Protein AF-0000000076684582 (afdb_homodimer)

Nearest PDB structures (foldseek):
  6tri-assembly1_B  TM=7.251E-01  e=8.276E-02  Lactococcus phage TP901-1
  6b9r-assembly1_D  TM=7.176E-01  e=3.183E-01  Streptomyces albus
  4yba-assembly1_A  TM=7.105E-01  e=7.812E-01  Klebsiella pneumoniae
  5jaa-assembly1_B  TM=6.617E-01  e=7.327E-01  Vibrio cholerae O1 biovar El Tor str. N16961
  1utx-assembly1_B  TM=6.861E-01  e=1.391E+00  Enterococcus faecalis

Solvent-accessible surface area (backbone atoms only — not comparable to full-atom values): 10242 Å² total; per-residue (Å²): 121,45,70,42,38,24,22,2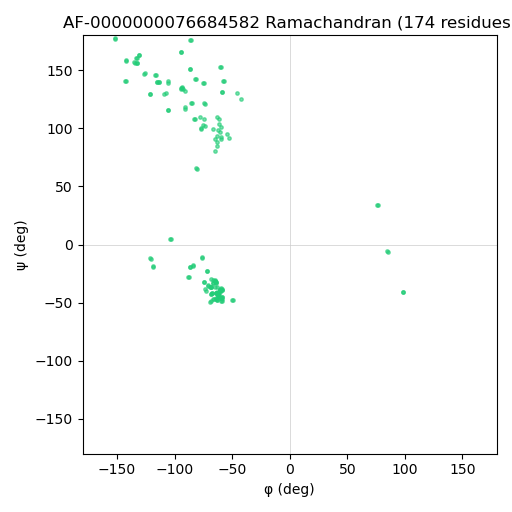9,66,34,61,68,41,53,51,52,51,37,65,73,56,67,35,65,56,52,49,7,57,60,49,63,45,57,44,71,57,42,55,58,60,68,38,85,94,41,72,30,40,17,43,56,53,13,24,47,54,73,57,41,102,53,55,67,76,66,42,35,44,67,44,80,42,79,41,75,76,74,75,78,74,79,72,81,76,80,75,81,130,120,45,70,43,39,24,22,28,65,34,62,70,42,51,52,53,51,37,65,72,55,67,36,66,58,52,49,8,57,60,50,63,46,57,45,71,57,44,56,60,59,70,38,83,93,42,72,29,39,18,44,56,53,12,22,47,53,74,58,41,101,54,54,66,76,65,42,34,46,68,44,80,43,78,41,75,77,74,74,77,73,80,73,82,77,80,76,80,131

Organism: NCBI:txid1408189

Radius of gyration: 20.65 Å; Cα contacts (8 Å, |Δi|>4): 263; chains: 2; bounding box: 61×50×50 Å

Secondary structure (DSSP, 8-state):
-EEEEEEEE-HHHHHHHHHHH-SHHHHHHHHTS-HHHHHHHTSTTPBP-HHHHHHHHHHSS--HHHHEEEEEEEE--------------/-EEEEEEEE-HHHHHHHHHHH-SHHHHHHHHTS-HHHHHHHTSTTPBP-HHHHHHHHHHSS--HHHHEEEEEEEE--------------

Foldseek 3Di:
DDKDKFKAWDLVLVVVVCVVQVDLCSVCVLLVHHSVVSVVRNPPPDTHDPSNQVSPVVRDVDDCVSTMDMDMDDDDPDPPPPDPPPPDD/DDKDKFKAWDLVLVVVVCVVQVDLCSVCVLLVHHSVVSVVRNPPPDTHDPSNQVSPVVRDVDDCVSTMDMDMDDDDPDPPPPDPPPDDD

pLDDT: mean 91.09, std 15.09, range [37.0, 98.94]

Sequence (178 aa):
MTTIDTTRVRQGWVDKTLDELGTVTRFAEKLGVPTSTASRWIEPGKDANGRFVGAVLNNFPVEFDDAFVTVREEVQVERVRMRRRRVAAMTTIDTTRVRQGWVDKTLDELGTVTRFAEKLGVPTSTASRWIEPGKDANGRFVGAVLNNFPVEFDDAFVTVREEVQVERVRMRRRRVAA

Structure (mmCIF, N/CA/C/O backbone):
data_AF-0000000076684582-model_v1
#
loop_
_entity.id
_entity.type
_entity.pdbx_description
1 polymer 'Uncharacterized protein'
#
loop_
_atom_site.group_PDB
_atom_site.id
_atom_site.type_symbol
_atom_site.label_atom_id
_atom_site.label_alt_id
_atom_site.label_comp_id
_atom_site.label_asym_id
_atom_site.label_entity_id
_atom_site.label_seq_id
_atom_site.pdbx_PDB_ins_code
_atom_site.Cartn_x
_atom_site.Cartn_y
_atom_site.Cartn_z
_atom_site.occupancy
_atom_site.B_iso_or_equiv
_atom_site.auth_seq_id
_atom_site.auth_comp_id
_atom_site.auth_asym_id
_atom_site.auth_atom_id
_atom_site.pdbx_PDB_model_num
ATOM 1 N N . MET A 1 1 ? 6.312 8.75 22.266 1 77.12 1 MET A N 1
ATOM 2 C CA . MET A 1 1 ? 5.793 7.695 21.391 1 77.12 1 MET A CA 1
ATOM 3 C C . MET A 1 1 ? 5.223 8.281 20.109 1 77.12 1 MET A C 1
ATOM 5 O O . MET A 1 1 ? 4.496 9.273 20.141 1 77.12 1 MET A O 1
ATOM 9 N N . THR A 1 2 ? 5.715 7.656 19.016 1 86.75 2 THR A N 1
ATOM 10 C CA . THR A 1 2 ? 5.191 8.141 17.75 1 86.75 2 THR A CA 1
ATOM 11 C C . THR A 1 2 ? 4.199 7.148 17.156 1 86.75 2 THR A C 1
ATOM 13 O O . THR A 1 2 ? 4.289 5.945 17.406 1 86.75 2 THR A O 1
ATOM 16 N N . THR A 1 3 ? 3.127 7.664 16.578 1 92.81 3 THR A N 1
ATOM 17 C CA . THR A 1 3 ? 2.105 6.836 15.945 1 92.81 3 THR A CA 1
ATOM 18 C C . THR A 1 3 ? 2.395 6.652 14.461 1 92.81 3 THR A C 1
ATOM 20 O O . THR A 1 3 ? 2.803 7.594 13.781 1 92.81 3 THR A O 1
ATOM 23 N N . ILE A 1 4 ? 2.277 5.383 14.055 1 94.44 4 ILE A N 1
ATOM 24 C CA . ILE A 1 4 ? 2.488 5.086 12.641 1 94.44 4 ILE A CA 1
ATOM 25 C C . ILE A 1 4 ? 1.238 4.43 12.062 1 94.44 4 ILE A C 1
ATOM 27 O O . ILE A 1 4 ? 0.69 3.494 12.648 1 94.44 4 ILE A O 1
ATOM 31 N N . ASP A 1 5 ? 0.784 4.965 10.961 1 97.88 5 ASP A N 1
ATOM 32 C CA . ASP A 1 5 ? -0.288 4.344 10.188 1 97.88 5 ASP A CA 1
ATOM 33 C C . ASP A 1 5 ? 0.276 3.449 9.086 1 97.88 5 ASP A C 1
ATOM 35 O O . ASP A 1 5 ? 1.232 3.822 8.406 1 97.88 5 ASP A O 1
ATOM 39 N N . THR A 1 6 ? -0.309 2.275 8.969 1 97.81 6 THR A N 1
ATOM 40 C CA . THR A 1 6 ? 0.13 1.397 7.891 1 97.81 6 THR A CA 1
ATOM 41 C C . THR A 1 6 ? -1 0.47 7.457 1 97.81 6 THR A C 1
ATOM 43 O O . THR A 1 6 ? -2.109 0.542 7.988 1 97.81 6 THR A O 1
ATOM 46 N N . THR A 1 7 ? -0.671 -0.338 6.406 1 98.62 7 THR A N 1
ATOM 47 C CA . THR A 1 7 ? -1.606 -1.301 5.836 1 98.62 7 THR A CA 1
ATOM 48 C C . THR A 1 7 ? -1.111 -2.729 6.051 1 98.62 7 THR A C 1
ATOM 50 O O . THR A 1 7 ? 0.081 -3.006 5.902 1 98.62 7 THR A O 1
ATOM 53 N N . ARG A 1 8 ? -2.027 -3.605 6.375 1 98.5 8 ARG A N 1
ATOM 54 C CA . ARG A 1 8 ? -1.739 -5.027 6.523 1 98.5 8 ARG A CA 1
ATOM 55 C C . ARG A 1 8 ? -2.771 -5.875 5.789 1 98.5 8 ARG A C 1
ATOM 57 O O . ARG A 1 8 ? -3.895 -5.43 5.551 1 98.5 8 ARG A O 1
ATOM 64 N N . VAL A 1 9 ? -2.312 -7.082 5.453 1 98.81 9 VAL A N 1
ATOM 65 C CA . VAL A 1 9 ? -3.277 -8.016 4.887 1 98.81 9 VAL A CA 1
ATOM 66 C C . VAL A 1 9 ? -4.074 -8.68 6.004 1 98.81 9 VAL A C 1
ATOM 68 O O . VAL A 1 9 ? -3.543 -8.938 7.09 1 98.81 9 VAL A O 1
ATOM 71 N N . ARG A 1 10 ? -5.367 -8.891 5.734 1 98.62 10 ARG A N 1
ATOM 72 C CA . ARG A 1 10 ? -6.199 -9.625 6.684 1 98.62 10 ARG A CA 1
ATOM 73 C C . ARG A 1 10 ? -5.883 -11.117 6.648 1 98.62 10 ARG A C 1
ATOM 75 O O . ARG A 1 10 ? -6.113 -11.789 5.637 1 98.62 10 ARG A O 1
ATOM 82 N N . GLN A 1 11 ? -5.508 -11.617 7.73 1 98.25 11 GLN A N 1
ATOM 83 C CA . GLN A 1 11 ? -5.086 -13.016 7.777 1 98.25 11 GLN A CA 1
ATOM 84 C C . GLN A 1 11 ? -6.258 -13.953 7.5 1 98.25 11 GLN A C 1
ATOM 86 O O . GLN A 1 11 ? -6.078 -15.016 6.902 1 98.25 11 GLN A O 1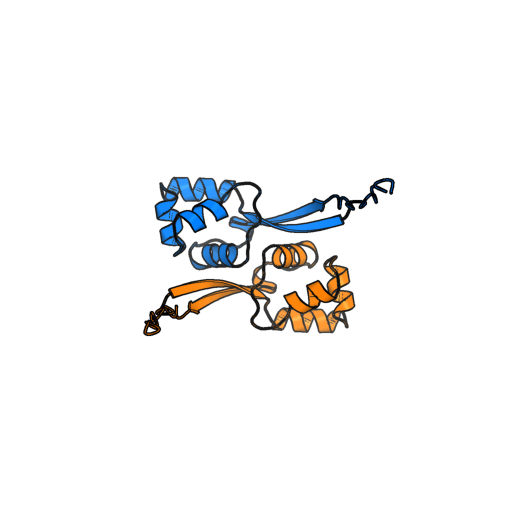
ATOM 91 N N . GLY A 1 12 ? -7.402 -13.492 7.941 1 98.31 12 GLY A N 1
ATOM 92 C CA . GLY A 1 12 ? -8.57 -14.289 7.598 1 98.31 12 GLY A CA 1
ATOM 93 C C . GLY A 1 12 ? -8.766 -14.453 6.102 1 98.31 12 GLY A C 1
ATOM 94 O O . GLY A 1 12 ? -9.109 -15.539 5.633 1 98.31 12 GLY A O 1
ATOM 95 N N . TRP A 1 13 ? -8.508 -13.414 5.402 1 98.75 13 TRP A N 1
ATOM 96 C CA . TRP A 1 13 ? -8.617 -13.477 3.947 1 98.75 13 TRP A CA 1
ATOM 97 C C . TRP A 1 13 ? -7.527 -14.375 3.359 1 98.75 13 TRP A C 1
ATOM 99 O O . TRP A 1 13 ? -7.793 -15.164 2.451 1 98.75 13 TRP A O 1
ATOM 109 N N . VAL A 1 14 ? -6.312 -14.258 3.854 1 98.5 14 VAL A N 1
ATOM 110 C CA . VAL A 1 14 ? -5.199 -15.078 3.379 1 98.5 14 VAL A CA 1
ATOM 111 C C . VAL A 1 14 ? -5.523 -16.547 3.572 1 98.5 14 VAL A C 1
ATOM 113 O O . VAL A 1 14 ? -5.375 -17.359 2.645 1 98.5 14 VAL A O 1
ATOM 116 N N . ASP A 1 15 ? -6.031 -16.844 4.723 1 98.31 15 ASP A N 1
ATOM 117 C CA . ASP A 1 15 ? -6.34 -18.234 5.051 1 98.31 15 ASP A CA 1
ATOM 118 C C . ASP A 1 15 ? -7.41 -18.797 4.117 1 98.31 15 ASP A C 1
ATOM 120 O O . ASP A 1 15 ? -7.266 -19.891 3.588 1 98.31 15 ASP A O 1
ATOM 124 N N . LYS A 1 16 ? -8.43 -18.016 3.973 1 98.5 16 LYS A N 1
ATOM 125 C CA . LYS A 1 16 ? -9.516 -18.438 3.088 1 98.5 16 LYS A CA 1
ATOM 126 C C . LYS A 1 16 ? -9.016 -18.641 1.66 1 98.5 16 LYS A C 1
ATOM 128 O O . LYS A 1 16 ? -9.367 -19.625 1.003 1 98.5 16 LYS A O 1
ATOM 133 N N . THR A 1 17 ? -8.258 -17.719 1.195 1 98.62 17 THR A N 1
ATOM 134 C CA . THR A 1 17 ? -7.746 -17.75 -0.17 1 98.62 17 THR A CA 1
ATOM 135 C C . THR A 1 17 ? -6.828 -18.953 -0.369 1 98.62 17 THR A C 1
ATOM 137 O O . THR A 1 17 ? -6.918 -19.656 -1.385 1 98.62 17 THR A O 1
ATOM 140 N N . LEU A 1 18 ? -5.984 -19.25 0.603 1 98.12 18 LEU A N 1
ATOM 141 C CA . LEU A 1 18 ? -5.074 -20.391 0.507 1 98.12 18 LEU A CA 1
ATOM 142 C C . LEU A 1 18 ? -5.84 -21.703 0.574 1 98.12 18 LEU A C 1
ATOM 144 O O . LEU A 1 18 ? -5.461 -22.688 -0.071 1 98.12 18 LEU A O 1
ATOM 148 N N . ASP A 1 19 ? -6.879 -21.688 1.402 1 98.25 19 ASP A N 1
ATOM 149 C CA . ASP A 1 19 ? -7.719 -22.891 1.463 1 98.25 19 ASP A CA 1
ATOM 150 C C . ASP A 1 19 ? -8.336 -23.188 0.101 1 98.25 19 ASP A C 1
ATOM 152 O O . ASP A 1 19 ? -8.445 -24.359 -0.29 1 98.25 19 ASP A O 1
ATOM 156 N N . GLU A 1 20 ? -8.727 -22.156 -0.569 1 98.31 20 GLU A N 1
ATOM 157 C CA . GLU A 1 20 ? -9.359 -22.312 -1.877 1 98.31 20 GLU A CA 1
ATOM 158 C C . GLU A 1 20 ? -8.336 -22.688 -2.943 1 98.31 20 GLU A C 1
ATOM 160 O O . GLU A 1 20 ? -8.609 -23.547 -3.791 1 98.31 20 GLU A O 1
ATOM 165 N N . LEU A 1 21 ? -7.164 -22.141 -2.889 1 98.25 21 LEU A N 1
ATOM 166 C CA . LEU A 1 21 ? -6.176 -22.328 -3.941 1 98.25 21 LEU A CA 1
ATOM 167 C C . LEU A 1 21 ? -5.328 -23.562 -3.678 1 98.25 21 LEU A C 1
ATOM 169 O O . LEU A 1 21 ? -4.73 -24.125 -4.602 1 98.25 21 LEU A O 1
ATOM 173 N N . GLY A 1 22 ? -5.215 -23.859 -2.451 1 97.94 22 GLY A N 1
ATOM 174 C CA . GLY A 1 22 ? -4.543 -25.078 -2.072 1 97.94 22 GLY A CA 1
ATOM 175 C C . GLY A 1 22 ? -3.096 -24.875 -1.666 1 97.94 22 GLY A C 1
ATOM 176 O O . GLY A 1 22 ? -2.604 -25.531 -0.742 1 97.94 22 GLY A O 1
ATOM 177 N N . THR A 1 23 ? -2.305 -23.969 -2.432 1 97.81 23 THR A N 1
ATOM 178 C CA . THR A 1 23 ? -0.895 -23.766 -2.119 1 97.81 23 THR A CA 1
ATOM 179 C C . THR A 1 23 ? -0.501 -22.297 -2.305 1 97.81 23 THR A C 1
ATOM 181 O O . THR A 1 23 ? -1.157 -21.562 -3.047 1 97.81 23 THR A O 1
ATOM 184 N N . VAL A 1 24 ? 0.604 -21.984 -1.604 1 98.25 24 VAL A N 1
ATOM 185 C CA . VAL A 1 24 ? 1.158 -20.641 -1.762 1 98.25 24 VAL A CA 1
ATOM 186 C C . VAL A 1 24 ? 1.646 -20.453 -3.197 1 98.25 24 VAL A C 1
ATOM 188 O O . VAL A 1 24 ? 1.57 -19.344 -3.74 1 98.25 24 VAL A O 1
ATOM 191 N N . THR A 1 25 ? 2.092 -21.562 -3.803 1 98.62 25 THR A N 1
ATOM 192 C CA . THR A 1 25 ? 2.547 -21.5 -5.188 1 98.62 25 THR A CA 1
ATOM 193 C C . THR A 1 25 ? 1.412 -21.078 -6.113 1 98.62 25 THR A C 1
ATOM 195 O O . THR A 1 25 ? 1.601 -20.234 -6.984 1 98.62 25 THR A O 1
ATOM 198 N N . ARG A 1 26 ? 0.248 -21.594 -5.941 1 98.69 26 ARG A N 1
ATOM 199 C CA . ARG A 1 26 ? -0.909 -21.234 -6.754 1 98.69 26 ARG A CA 1
ATOM 200 C C . ARG A 1 26 ? -1.348 -19.797 -6.469 1 98.69 26 ARG A C 1
ATOM 202 O O . ARG A 1 26 ? -1.783 -19.078 -7.375 1 98.69 26 ARG A O 1
ATOM 209 N N . PHE A 1 27 ? -1.241 -19.422 -5.258 1 98.88 27 PHE A N 1
ATOM 210 C CA . PHE A 1 27 ? -1.496 -18.031 -4.879 1 98.88 27 PHE A CA 1
ATOM 211 C C . PHE A 1 27 ? -0.563 -17.094 -5.621 1 98.88 27 PHE A C 1
ATOM 213 O O . PHE A 1 27 ? -1.01 -16.094 -6.199 1 98.88 27 PHE A O 1
ATOM 220 N N . ALA A 1 28 ? 0.694 -17.406 -5.621 1 98.81 28 ALA A N 1
ATOM 221 C CA . ALA A 1 28 ? 1.714 -16.609 -6.297 1 98.81 28 ALA A CA 1
ATOM 222 C C . ALA A 1 28 ? 1.438 -16.531 -7.797 1 98.81 28 ALA A C 1
ATOM 224 O O . ALA A 1 28 ? 1.585 -15.461 -8.398 1 98.81 28 ALA A O 1
ATOM 225 N N . GLU A 1 29 ? 1.037 -17.625 -8.297 1 98.25 29 GLU A N 1
ATOM 226 C CA . GLU A 1 29 ? 0.728 -17.672 -9.727 1 98.25 29 GLU A CA 1
ATOM 227 C C . GLU A 1 29 ? -0.427 -16.734 -10.07 1 98.25 29 GLU A C 1
ATOM 229 O O . GLU A 1 29 ? -0.382 -16.047 -11.086 1 98.25 29 GLU A O 1
ATOM 234 N N . LYS A 1 30 ? -1.397 -16.734 -9.211 1 98.12 30 LYS A N 1
ATOM 235 C CA . LYS A 1 30 ? -2.535 -15.852 -9.422 1 98.12 30 LYS A CA 1
ATOM 236 C C . LYS A 1 30 ? -2.109 -14.383 -9.359 1 98.12 30 LYS A C 1
ATOM 238 O O . LYS A 1 30 ? -2.648 -13.539 -10.078 1 98.12 30 LYS A O 1
ATOM 243 N N . LEU A 1 31 ? -1.156 -14.078 -8.57 1 98.31 31 LEU A N 1
ATOM 244 C CA . LEU A 1 31 ? -0.674 -12.719 -8.383 1 98.31 31 LEU A CA 1
ATOM 245 C C . LEU A 1 31 ? 0.335 -12.344 -9.469 1 98.31 31 LEU A C 1
ATOM 247 O O . LEU A 1 31 ? 0.664 -11.164 -9.641 1 98.31 31 LEU A O 1
ATOM 251 N N . GLY A 1 32 ? 0.831 -13.312 -10.094 1 96.94 32 GLY A N 1
ATOM 252 C CA . GLY A 1 32 ? 1.856 -13.055 -11.094 1 96.94 32 GLY A CA 1
ATOM 253 C C . GLY A 1 32 ? 3.211 -12.734 -10.492 1 96.94 32 GLY A C 1
ATOM 254 O O . GLY A 1 32 ? 3.953 -11.906 -11.016 1 96.94 32 GLY A O 1
ATOM 255 N N . VAL A 1 33 ? 3.52 -13.352 -9.359 1 97.75 33 VAL A N 1
ATOM 256 C CA . VAL A 1 33 ? 4.797 -13.094 -8.703 1 97.75 33 VAL A CA 1
ATOM 257 C C . VAL A 1 33 ? 5.445 -14.422 -8.305 1 97.75 33 VAL A C 1
ATOM 259 O O . VAL A 1 33 ? 4.789 -15.461 -8.289 1 97.75 33 VAL A O 1
ATOM 262 N N . PRO A 1 34 ? 6.805 -14.344 -8.078 1 97.81 34 PRO A N 1
ATOM 263 C CA . PRO A 1 34 ? 7.441 -15.562 -7.57 1 97.81 34 PRO A CA 1
ATOM 264 C C . PRO A 1 34 ? 6.867 -16.016 -6.23 1 97.81 34 PRO A C 1
ATOM 266 O O . PRO A 1 34 ? 6.469 -15.188 -5.41 1 97.81 34 PRO A O 1
ATOM 269 N N . THR A 1 35 ? 6.945 -17.312 -5.977 1 98.62 35 THR A N 1
ATOM 270 C CA . THR A 1 35 ? 6.406 -17.922 -4.758 1 98.62 35 THR A CA 1
ATOM 271 C C . THR A 1 35 ? 7.055 -17.297 -3.523 1 98.62 35 THR A C 1
ATOM 273 O O . THR A 1 35 ? 6.387 -17.078 -2.51 1 98.62 35 THR A O 1
ATOM 276 N N . SER A 1 36 ? 8.312 -17.031 -3.586 1 98.56 36 SER A N 1
ATOM 277 C CA . SER A 1 36 ? 9.008 -16.422 -2.453 1 98.56 36 SER A CA 1
ATOM 278 C C . SER A 1 36 ? 8.469 -15.031 -2.145 1 98.56 36 SER A C 1
ATOM 280 O O . SER A 1 36 ? 8.375 -14.641 -0.979 1 98.56 36 SER A O 1
ATOM 282 N N . THR A 1 37 ? 8.102 -14.266 -3.143 1 97.94 37 THR A N 1
ATOM 283 C CA . THR A 1 37 ? 7.52 -12.945 -2.986 1 97.94 37 THR A CA 1
ATOM 284 C C . THR A 1 37 ? 6.148 -13.031 -2.32 1 97.94 37 THR A C 1
ATOM 286 O O . THR A 1 37 ? 5.879 -12.32 -1.347 1 97.94 37 THR A O 1
ATOM 289 N N . ALA A 1 38 ? 5.363 -13.945 -2.826 1 98.69 38 ALA A N 1
ATOM 290 C CA . ALA A 1 38 ? 4.027 -14.125 -2.262 1 98.69 38 ALA A CA 1
ATOM 291 C C . ALA A 1 38 ? 4.105 -14.594 -0.812 1 98.69 38 ALA A C 1
ATOM 293 O O . ALA A 1 38 ? 3.348 -14.125 0.039 1 98.69 38 ALA A O 1
ATOM 294 N N . SER A 1 39 ? 5 -15.5 -0.537 1 98.56 39 SER A N 1
ATOM 295 C CA . SER A 1 39 ? 5.148 -16.047 0.811 1 98.56 39 SER A CA 1
ATOM 296 C C . SER A 1 39 ? 5.508 -14.945 1.809 1 98.56 39 SER A C 1
ATOM 298 O O . SER A 1 39 ? 5.02 -14.945 2.941 1 98.56 39 SER A O 1
ATOM 300 N N . ARG A 1 40 ? 6.312 -14.039 1.444 1 98.38 40 ARG A N 1
ATOM 301 C CA . ARG A 1 40 ? 6.703 -12.938 2.312 1 98.38 40 ARG A CA 1
ATOM 302 C C . ARG A 1 40 ? 5.547 -11.961 2.516 1 98.38 40 ARG A C 1
ATOM 304 O O . ARG A 1 40 ? 5.371 -11.414 3.605 1 98.38 40 ARG A O 1
ATOM 311 N N . TRP A 1 41 ? 4.801 -11.797 1.511 1 98.44 41 TRP A N 1
ATOM 312 C CA . TRP A 1 41 ? 3.729 -10.812 1.542 1 98.44 41 TRP A CA 1
ATOM 313 C C . TRP A 1 41 ? 2.643 -11.211 2.533 1 98.44 41 TRP A C 1
ATOM 315 O O . TRP A 1 41 ? 2.023 -10.359 3.17 1 98.44 41 TRP A O 1
ATOM 325 N N . ILE A 1 42 ? 2.457 -12.445 2.723 1 98.38 42 ILE A N 1
ATOM 326 C CA . ILE A 1 42 ? 1.295 -12.859 3.5 1 98.38 42 ILE A CA 1
ATOM 327 C C . ILE A 1 42 ? 1.73 -13.258 4.906 1 98.38 42 ILE A C 1
ATOM 329 O O . ILE A 1 42 ? 0.935 -13.797 5.68 1 98.38 42 ILE A O 1
ATOM 333 N N . GLU A 1 43 ? 3.035 -13.055 5.176 1 97.38 43 GLU A N 1
ATOM 334 C CA . GLU A 1 43 ? 3.5 -13.297 6.539 1 97.38 43 GLU A CA 1
ATOM 335 C C . GLU A 1 43 ? 2.752 -12.422 7.539 1 97.38 43 GLU A C 1
ATOM 337 O O . GLU A 1 43 ? 2.609 -11.211 7.332 1 97.38 43 GLU A O 1
ATOM 342 N N . PRO A 1 44 ? 2.252 -13.031 8.617 1 96.25 44 PRO A N 1
ATOM 343 C CA . PRO A 1 44 ? 1.517 -12.266 9.633 1 96.25 44 PRO A CA 1
ATOM 344 C C . PRO A 1 44 ? 2.338 -11.117 10.211 1 96.25 44 PRO A C 1
ATOM 346 O O . PRO A 1 44 ? 3.529 -11.289 10.484 1 96.25 44 PRO A O 1
ATOM 349 N N . GLY A 1 45 ? 1.708 -9.977 10.445 1 91.5 45 GLY A N 1
ATOM 350 C CA . GLY A 1 45 ? 2.316 -8.852 11.141 1 91.5 45 GLY A CA 1
ATOM 351 C C . GLY A 1 45 ? 3.135 -7.961 10.227 1 91.5 45 GLY A C 1
ATOM 352 O O . GLY A 1 45 ? 3.621 -6.91 10.648 1 91.5 45 GLY A O 1
ATOM 353 N N . LYS A 1 46 ? 3.303 -8.359 8.961 1 95.56 46 LYS A N 1
ATOM 354 C CA . LYS A 1 46 ? 4.082 -7.547 8.031 1 95.56 46 LYS A CA 1
ATOM 355 C C . LYS A 1 46 ? 3.209 -6.484 7.367 1 95.56 46 LYS A C 1
ATOM 357 O O . LYS A 1 46 ? 2.014 -6.695 7.156 1 95.56 46 LYS A O 1
ATOM 362 N N . ASP A 1 47 ? 3.873 -5.414 7.027 1 96.69 47 ASP A N 1
ATOM 363 C CA . ASP A 1 47 ? 3.197 -4.352 6.285 1 96.69 47 ASP A CA 1
ATOM 364 C C . ASP A 1 47 ? 2.984 -4.75 4.828 1 96.69 47 ASP A C 1
ATOM 366 O O . ASP A 1 47 ? 3.857 -5.367 4.215 1 96.69 47 ASP A O 1
ATOM 370 N N . ALA A 1 48 ? 1.825 -4.418 4.348 1 98.5 48 ALA A N 1
ATOM 371 C CA . ALA A 1 48 ? 1.567 -4.582 2.92 1 98.5 48 ALA A CA 1
ATOM 372 C C . ALA A 1 48 ? 2.059 -3.373 2.131 1 98.5 48 ALA A C 1
ATOM 374 O O . ALA A 1 48 ? 1.605 -2.248 2.361 1 98.5 48 ALA A O 1
ATOM 375 N N . ASN A 1 49 ? 2.934 -3.586 1.208 1 97.81 49 ASN A N 1
ATOM 376 C CA . ASN A 1 49 ? 3.357 -2.475 0.362 1 97.81 49 ASN A CA 1
ATOM 377 C C . ASN A 1 49 ? 2.428 -2.297 -0.835 1 97.81 49 ASN A C 1
ATOM 379 O O . ASN A 1 49 ? 1.468 -3.053 -1 1 97.81 49 ASN A O 1
ATOM 383 N N . GLY A 1 50 ? 2.682 -1.302 -1.584 1 98.12 50 GLY A N 1
ATOM 384 C CA . GLY A 1 50 ? 1.799 -0.936 -2.68 1 98.12 50 GLY A CA 1
ATOM 385 C C . GLY A 1 50 ? 1.724 -1.994 -3.764 1 98.12 50 GLY A C 1
ATOM 386 O O . GLY A 1 50 ? 0.693 -2.143 -4.426 1 98.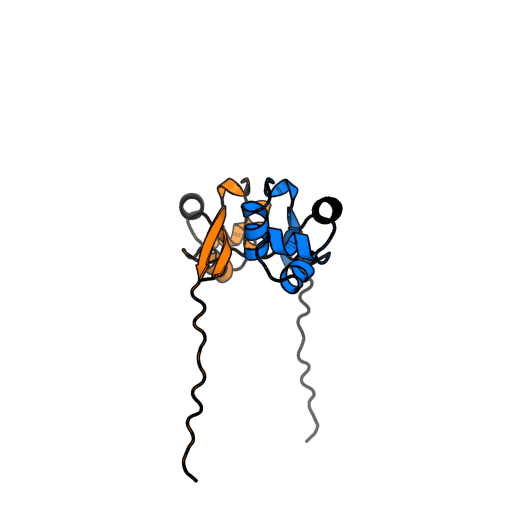12 50 GLY A O 1
ATOM 387 N N . ARG A 1 51 ? 2.84 -2.707 -3.963 1 97.69 51 ARG A N 1
ATOM 388 C CA . ARG A 1 51 ? 2.844 -3.773 -4.961 1 97.69 51 ARG A CA 1
ATOM 389 C C . ARG A 1 51 ? 1.94 -4.926 -4.531 1 97.69 51 ARG A C 1
ATOM 391 O O . ARG A 1 51 ? 1.216 -5.488 -5.355 1 97.69 51 ARG A O 1
ATOM 398 N N . PHE A 1 52 ? 2.002 -5.262 -3.295 1 98.81 52 PHE A N 1
ATOM 399 C CA . PHE A 1 52 ? 1.152 -6.328 -2.785 1 98.81 52 PHE A CA 1
ATOM 400 C C . PHE A 1 52 ? -0.319 -5.941 -2.881 1 98.81 52 PHE A C 1
ATOM 402 O O . PHE A 1 52 ? -1.135 -6.707 -3.4 1 98.81 52 PHE A O 1
ATOM 409 N N . VAL A 1 53 ? -0.628 -4.734 -2.447 1 98.88 53 VAL A N 1
ATOM 410 C CA . VAL A 1 53 ? -2.002 -4.242 -2.52 1 98.88 53 VAL A CA 1
ATOM 411 C C . VAL A 1 53 ? -2.475 -4.25 -3.971 1 98.88 53 VAL A C 1
ATOM 413 O O . VAL A 1 53 ? -3.553 -4.766 -4.277 1 98.88 53 VAL A O 1
ATOM 416 N N . GLY A 1 54 ? -1.649 -3.744 -4.836 1 98.75 54 GLY A N 1
ATOM 417 C CA . GLY A 1 54 ? -2.002 -3.717 -6.246 1 98.75 54 GLY A CA 1
ATOM 418 C C . GLY A 1 54 ? -2.199 -5.098 -6.84 1 98.75 54 GLY A C 1
ATOM 419 O O . GLY A 1 54 ? -3.143 -5.324 -7.598 1 98.75 54 GLY A O 1
ATOM 420 N N . ALA A 1 55 ? -1.328 -6.012 -6.531 1 98.75 55 ALA A N 1
ATOM 421 C CA . ALA A 1 55 ? -1.402 -7.371 -7.062 1 98.75 55 ALA A CA 1
ATOM 422 C C . ALA A 1 55 ? -2.691 -8.062 -6.625 1 98.75 55 ALA A C 1
ATOM 424 O O . ALA A 1 55 ? -3.35 -8.727 -7.426 1 98.75 55 ALA A O 1
ATOM 425 N N . VAL A 1 56 ? -3.037 -7.855 -5.391 1 98.81 56 VAL A N 1
ATOM 426 C CA . VAL A 1 56 ? -4.238 -8.516 -4.887 1 98.81 56 VAL A CA 1
ATOM 427 C C . VAL A 1 56 ? -5.473 -7.918 -5.551 1 98.81 56 VAL A C 1
ATOM 429 O O . VAL A 1 56 ? -6.312 -8.648 -6.086 1 98.81 56 VAL A O 1
ATOM 432 N N . LEU A 1 57 ? -5.555 -6.648 -5.559 1 98.88 57 LEU A N 1
ATOM 433 C CA . LEU A 1 57 ? -6.781 -5.996 -6.008 1 98.88 57 LEU A CA 1
ATOM 434 C C . LEU A 1 57 ? -6.949 -6.129 -7.516 1 98.88 57 LEU A C 1
ATOM 436 O O . LEU A 1 57 ? -8.07 -6.109 -8.023 1 98.88 57 LEU A O 1
ATOM 440 N N . ASN A 1 58 ? -5.852 -6.344 -8.219 1 98.56 58 ASN A N 1
ATOM 441 C CA . ASN A 1 58 ? -5.93 -6.5 -9.664 1 98.56 58 ASN A CA 1
ATOM 442 C C . ASN A 1 58 ? -6.215 -7.945 -10.062 1 98.56 58 ASN A C 1
ATOM 444 O O . ASN A 1 58 ? -6.641 -8.219 -11.188 1 98.56 58 ASN A O 1
ATOM 448 N N . ASN A 1 59 ? -5.969 -8.867 -9.188 1 98.5 59 ASN A N 1
ATOM 449 C CA . ASN A 1 59 ? -5.988 -10.258 -9.633 1 98.5 59 ASN A CA 1
ATOM 450 C C . ASN A 1 59 ? -7.023 -11.078 -8.859 1 98.5 59 ASN A C 1
ATOM 452 O O . ASN A 1 59 ? -7.301 -12.219 -9.219 1 98.5 59 ASN A O 1
ATOM 456 N N . PHE A 1 60 ? -7.555 -10.539 -7.789 1 98.62 60 PHE A N 1
ATOM 457 C CA . PHE A 1 60 ? -8.648 -11.148 -7.047 1 98.62 60 PHE A CA 1
ATOM 458 C C . PHE A 1 60 ? -9.891 -10.266 -7.094 1 98.62 60 PHE A C 1
ATOM 460 O O . PHE A 1 60 ? -9.789 -9.039 -7.109 1 98.62 60 PHE A O 1
ATOM 467 N N . PRO A 1 61 ? -11.102 -10.906 -7.121 1 98.19 61 PRO A N 1
ATOM 468 C CA . PRO A 1 61 ? -12.344 -10.125 -7.121 1 98.19 61 PRO A CA 1
ATOM 469 C C . PRO A 1 61 ? -12.742 -9.648 -5.727 1 98.19 61 PRO A C 1
ATOM 471 O O . PRO A 1 61 ? -13.797 -10.023 -5.223 1 98.19 61 PRO A O 1
ATOM 474 N N . VAL A 1 62 ? -11.922 -8.781 -5.145 1 98.5 62 VAL A N 1
ATOM 475 C CA . VAL A 1 62 ? -12.156 -8.258 -3.805 1 98.5 62 VAL A CA 1
ATOM 476 C C . VAL A 1 62 ? -11.938 -6.742 -3.799 1 98.5 62 VAL A C 1
ATOM 478 O O . VAL A 1 62 ? -11.266 -6.203 -4.688 1 98.5 62 VAL A O 1
ATOM 481 N N . GLU A 1 63 ? -12.57 -6.184 -2.848 1 98.5 63 GLU A N 1
ATOM 482 C CA . GLU A 1 63 ? -12.305 -4.773 -2.568 1 98.5 63 GLU A CA 1
ATOM 483 C C . GLU A 1 63 ? -11.25 -4.613 -1.478 1 98.5 63 GLU A C 1
ATOM 485 O O . GLU A 1 63 ? -10.922 -5.574 -0.78 1 98.5 63 GLU A O 1
ATOM 490 N N . PHE A 1 64 ? -10.719 -3.453 -1.328 1 98.94 64 PHE A N 1
ATOM 491 C CA . PHE A 1 64 ? -9.633 -3.18 -0.395 1 98.94 64 PHE A CA 1
ATOM 492 C C . PHE A 1 64 ? -9.961 -3.729 0.989 1 98.94 64 PHE A C 1
ATOM 494 O O . PHE A 1 64 ? -9.172 -4.484 1.562 1 98.94 64 PHE A O 1
ATOM 501 N N . ASP A 1 65 ? -11.156 -3.449 1.452 1 98.56 65 ASP A N 1
ATOM 502 C CA . ASP A 1 65 ? -11.5 -3.76 2.838 1 98.56 65 ASP A CA 1
ATOM 503 C C . ASP A 1 65 ? -11.766 -5.254 3.016 1 98.56 65 ASP A C 1
ATOM 505 O O . ASP A 1 65 ? -11.836 -5.746 4.141 1 98.56 65 ASP A O 1
ATOM 509 N N . ASP A 1 66 ? -11.891 -5.977 1.933 1 98.62 66 ASP A N 1
ATOM 510 C CA . ASP A 1 66 ? -12.047 -7.426 2.023 1 98.62 66 ASP A CA 1
ATOM 511 C C . ASP A 1 66 ? -10.719 -8.094 2.381 1 98.62 66 ASP A C 1
ATOM 513 O O . ASP A 1 66 ? -10.695 -9.086 3.117 1 98.62 66 ASP A O 1
ATOM 517 N N . ALA A 1 67 ? -9.594 -7.461 1.899 1 98.81 67 ALA A N 1
ATOM 518 C CA . ALA A 1 67 ? -8.32 -8.18 1.947 1 98.81 67 ALA A CA 1
ATOM 519 C C . ALA A 1 67 ? -7.309 -7.441 2.824 1 98.81 67 ALA A C 1
ATOM 521 O O . ALA A 1 67 ? -6.332 -8.039 3.291 1 98.81 67 ALA A O 1
ATOM 522 N N . PHE A 1 68 ? -7.57 -6.188 3.053 1 98.88 68 PHE A N 1
ATOM 523 C CA . PHE A 1 68 ? -6.586 -5.391 3.773 1 98.88 68 PHE A CA 1
ATOM 524 C C . PHE A 1 68 ? -7.246 -4.609 4.906 1 98.88 68 PHE A C 1
ATOM 526 O O . PHE A 1 68 ? -8.469 -4.457 4.93 1 98.88 68 PHE A O 1
ATOM 533 N N . VAL A 1 69 ? -6.387 -4.168 5.793 1 98.56 69 VAL A N 1
ATOM 534 C CA . VAL A 1 69 ? -6.805 -3.35 6.926 1 98.56 69 VAL A CA 1
ATOM 535 C C . VAL A 1 69 ? -5.75 -2.283 7.211 1 98.56 69 VAL A C 1
ATOM 537 O O . VAL A 1 69 ? -4.551 -2.539 7.086 1 98.56 69 VAL A O 1
ATOM 540 N N . THR A 1 70 ? -6.137 -1.096 7.539 1 98.62 70 THR A N 1
ATOM 541 C CA . THR A 1 70 ? -5.215 -0.056 7.98 1 98.62 70 THR A CA 1
ATOM 542 C C . THR A 1 70 ? -5.125 -0.02 9.508 1 98.62 70 THR A C 1
ATOM 544 O O . THR A 1 70 ? -6.145 -0.124 10.195 1 98.62 70 THR A O 1
ATOM 547 N N . VAL A 1 71 ? -3.838 0.071 9.938 1 97.25 71 VAL A N 1
ATOM 548 C CA . VAL A 1 71 ? -3.619 0.003 11.375 1 97.25 71 VAL A CA 1
ATOM 549 C C . VAL A 1 71 ? -2.805 1.211 11.828 1 97.25 71 VAL A C 1
ATOM 551 O O . VAL A 1 71 ? -2.01 1.758 11.062 1 97.25 71 VAL A O 1
ATOM 554 N N . ARG A 1 72 ? -3.092 1.657 13.039 1 96.12 72 ARG A N 1
ATOM 555 C CA . ARG A 1 72 ? -2.293 2.668 13.727 1 96.12 72 ARG A CA 1
ATOM 556 C C . ARG A 1 72 ? -1.456 2.043 14.844 1 96.12 72 ARG A C 1
ATOM 558 O O . ARG A 1 72 ? -1.998 1.424 15.758 1 96.12 72 ARG A O 1
ATOM 565 N N . GLU A 1 73 ? -0.141 2.129 14.648 1 92.81 73 GLU A N 1
ATOM 566 C CA . GLU A 1 73 ? 0.75 1.524 15.641 1 92.81 73 GLU A CA 1
ATOM 567 C C . GLU A 1 73 ? 1.562 2.586 16.375 1 92.81 73 GLU A C 1
ATOM 569 O O . GLU A 1 73 ? 1.957 3.594 15.781 1 92.81 73 GLU A O 1
ATOM 574 N N . GLU A 1 74 ? 1.738 2.416 17.672 1 89.88 74 GLU A N 1
ATOM 575 C CA . GLU A 1 74 ? 2.627 3.271 18.453 1 89.88 74 GLU A CA 1
ATOM 576 C C . GLU A 1 74 ? 4.039 2.699 18.5 1 89.88 74 GLU A C 1
ATOM 578 O O . GLU A 1 74 ? 4.23 1.526 18.828 1 89.88 74 GLU A O 1
ATOM 583 N N . VAL A 1 75 ? 4.934 3.486 17.953 1 82.5 75 VAL A N 1
ATOM 584 C CA . VAL A 1 75 ? 6.312 3.018 17.938 1 82.5 75 VAL A CA 1
ATOM 585 C C . VAL A 1 75 ? 7.156 3.84 18.906 1 82.5 75 VAL A C 1
ATOM 587 O O . VAL A 1 75 ? 6.953 5.047 19.047 1 82.5 75 VAL A O 1
ATOM 590 N N . GLN A 1 76 ? 7.883 3.15 19.75 1 80.62 76 GLN A N 1
ATOM 591 C CA . GLN A 1 76 ? 8.797 3.826 20.656 1 80.62 76 GLN A CA 1
ATOM 592 C C . GLN A 1 76 ? 10.125 4.152 19.984 1 80.62 76 GLN A C 1
ATOM 594 O O . GLN A 1 76 ? 10.734 3.281 19.359 1 80.62 76 GLN A O 1
ATOM 599 N N . VAL A 1 77 ? 10.305 5.371 19.734 1 69.44 77 VAL A N 1
ATOM 600 C CA . VAL A 1 77 ? 11.586 5.727 19.125 1 69.44 77 VAL A CA 1
ATOM 601 C C . VAL A 1 77 ? 12.688 5.719 20.188 1 69.44 77 VAL A C 1
ATOM 603 O O . VAL A 1 77 ? 12.594 6.438 21.188 1 69.44 77 VAL A O 1
ATOM 606 N N . GLU A 1 78 ? 13.391 4.547 20.125 1 69.19 78 GLU A N 1
ATOM 607 C CA . GLU A 1 78 ? 14.492 4.555 21.078 1 69.19 78 GLU A CA 1
ATOM 608 C C . GLU A 1 78 ? 15.625 5.465 20.594 1 69.19 78 GLU A C 1
ATOM 610 O O . GLU A 1 78 ? 16.094 5.344 19.469 1 69.19 78 GLU A O 1
ATOM 615 N N . ARG A 1 79 ? 15.703 6.574 21.125 1 65.56 79 ARG A N 1
ATOM 616 C CA . ARG A 1 79 ? 16.844 7.438 20.828 1 65.56 79 ARG A CA 1
ATOM 617 C C . ARG A 1 79 ? 18.141 6.82 21.328 1 65.56 79 ARG A C 1
ATOM 619 O O . ARG A 1 79 ? 18.203 6.316 22.453 1 65.56 79 ARG A O 1
ATOM 626 N N . VAL A 1 80 ? 18.719 6.062 20.375 1 58.78 80 VAL A N 1
ATOM 627 C CA . VAL A 1 80 ? 20.016 5.516 20.734 1 58.78 80 VAL A CA 1
ATOM 628 C C . VAL A 1 80 ? 20.938 6.637 21.219 1 58.78 80 VAL A C 1
ATOM 630 O O . VAL A 1 80 ? 21.188 7.605 20.5 1 58.78 80 VAL A O 1
ATOM 633 N N . ARG A 1 81 ? 21 6.938 22.469 1 60.06 81 ARG A N 1
ATOM 634 C CA . ARG A 1 81 ? 21.984 7.832 23.094 1 60.06 81 ARG A CA 1
ATOM 635 C C . ARG A 1 81 ? 23.406 7.309 22.906 1 60.06 81 ARG A C 1
ATOM 637 O O . ARG A 1 81 ? 23.656 6.117 23.094 1 60.06 81 ARG A O 1
ATOM 644 N N . MET A 1 82 ? 23.984 7.824 21.953 1 55.72 82 MET A N 1
ATOM 645 C CA . MET A 1 82 ? 25.391 7.496 21.812 1 55.72 82 MET A CA 1
ATOM 646 C C . MET A 1 82 ? 26.172 7.934 23.047 1 55.72 82 MET A C 1
ATOM 648 O O . MET A 1 82 ? 26.031 9.07 23.5 1 55.72 82 MET A O 1
ATOM 652 N N . ARG A 1 83 ? 26.469 7.016 23.906 1 55.47 83 ARG A N 1
ATOM 653 C CA . ARG A 1 83 ? 27.359 7.27 25.031 1 55.47 83 ARG A CA 1
ATOM 654 C C . ARG A 1 83 ? 28.812 7.348 24.578 1 55.47 83 ARG A C 1
ATOM 656 O O . ARG A 1 83 ? 29.266 6.52 23.797 1 55.47 83 ARG A O 1
ATOM 663 N N . ARG A 1 84 ? 29.297 8.445 24.594 1 54.66 84 ARG A N 1
ATOM 664 C CA . ARG A 1 84 ? 30.719 8.672 24.344 1 54.66 84 ARG A CA 1
ATOM 665 C C . ARG A 1 84 ? 31.578 7.934 25.344 1 54.66 84 ARG A C 1
ATOM 667 O O . ARG A 1 84 ? 31.438 8.133 26.562 1 54.66 84 ARG A O 1
ATOM 674 N N . ARG A 1 85 ? 31.969 6.633 25 1 50.28 85 ARG A N 1
ATOM 675 C CA . ARG A 1 85 ? 33 5.984 25.828 1 50.28 85 ARG A CA 1
ATOM 676 C C . ARG A 1 85 ? 34.312 6.742 25.766 1 50.28 85 ARG A C 1
ATOM 678 O O . ARG A 1 85 ? 34.906 6.875 24.688 1 50.28 85 ARG A O 1
ATOM 685 N N . ARG A 1 86 ? 34.625 7.551 26.703 1 48.19 86 ARG A N 1
ATOM 686 C CA . ARG A 1 86 ? 35.938 8.203 26.828 1 48.19 86 ARG A CA 1
ATOM 687 C C . ARG A 1 86 ? 37.031 7.184 27.094 1 48.19 86 ARG A C 1
ATOM 689 O O . ARG A 1 86 ? 37 6.465 28.094 1 48.19 86 ARG A O 1
ATOM 696 N N . VAL A 1 87 ? 37.562 6.461 26.047 1 52.44 87 VAL A N 1
ATOM 697 C CA . VAL A 1 87 ? 38.719 5.598 26.234 1 52.44 87 VAL A CA 1
ATOM 698 C C . VAL A 1 87 ? 39.906 6.441 26.688 1 52.44 87 VAL A C 1
ATOM 700 O O . VAL A 1 87 ? 40.219 7.469 26.078 1 52.44 87 VAL A O 1
ATOM 703 N N . ALA A 1 88 ? 40.406 6.367 28.062 1 57.91 88 ALA A N 1
ATOM 704 C CA . ALA A 1 88 ? 41.562 7.008 28.703 1 57.91 88 ALA A CA 1
ATOM 705 C C . ALA A 1 88 ? 42.781 6.965 27.797 1 57.91 88 ALA A C 1
ATOM 707 O O . ALA A 1 88 ? 43.062 5.945 27.156 1 57.91 88 ALA A O 1
ATOM 708 N N . ALA A 1 89 ? 43.375 8.227 27.547 1 37.97 89 ALA A N 1
ATOM 709 C CA . ALA A 1 89 ? 44.656 8.25 26.844 1 37.97 89 ALA A CA 1
ATOM 710 C C . ALA A 1 89 ? 45.688 7.406 27.562 1 37.97 89 ALA A C 1
ATOM 712 O O . ALA A 1 89 ? 45.656 7.281 28.797 1 37.97 89 ALA A O 1
ATOM 713 N N . MET B 1 1 ? 9.07 -9.023 -21.391 1 77.19 1 MET B N 1
ATOM 714 C CA . MET B 1 1 ? 8.438 -7.969 -20.594 1 77.19 1 MET B CA 1
ATOM 715 C C . MET B 1 1 ? 7.68 -8.555 -19.406 1 77.19 1 MET B C 1
ATOM 717 O O . MET B 1 1 ? 6.949 -9.531 -19.562 1 77.19 1 MET B O 1
ATOM 721 N N . THR B 1 2 ? 8.031 -7.953 -18.25 1 87.12 2 THR B N 1
ATOM 722 C CA . THR B 1 2 ? 7.324 -8.438 -17.078 1 87.12 2 THR B CA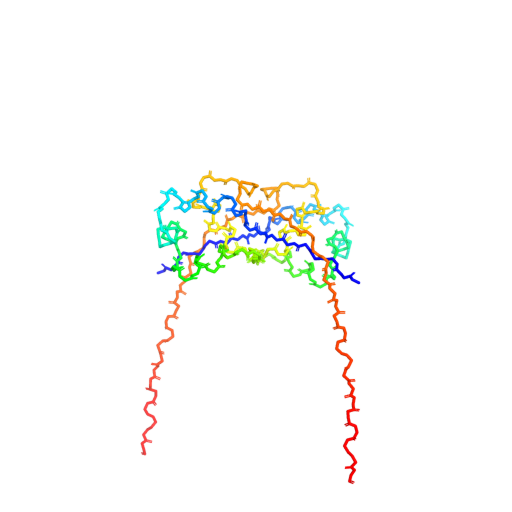 1
ATOM 723 C C . THR B 1 2 ? 6.281 -7.422 -16.609 1 87.12 2 THR B C 1
ATOM 725 O O . THR B 1 2 ? 6.445 -6.219 -16.812 1 87.12 2 THR B O 1
ATOM 728 N N . THR B 1 3 ? 5.121 -7.93 -16.219 1 92.94 3 THR B N 1
ATOM 72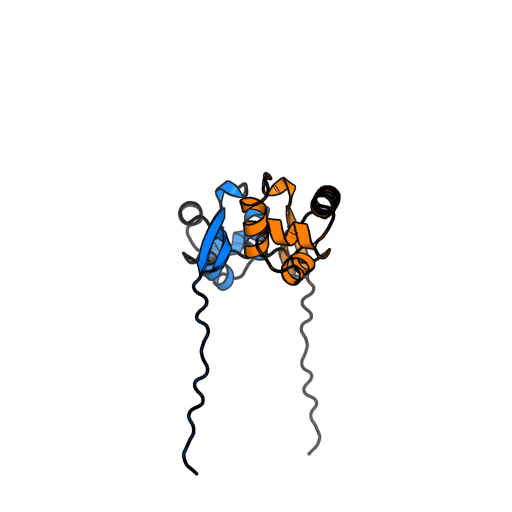9 C CA . THR B 1 3 ? 4.039 -7.086 -15.734 1 92.94 3 THR B CA 1
ATOM 730 C C . THR B 1 3 ? 4.125 -6.906 -14.219 1 92.94 3 THR B C 1
ATOM 732 O O . THR B 1 3 ? 4.383 -7.867 -13.492 1 92.94 3 THR B O 1
ATOM 735 N N . ILE B 1 4 ? 3.994 -5.617 -13.828 1 94.56 4 ILE B N 1
ATOM 736 C CA . ILE B 1 4 ? 4.023 -5.328 -12.398 1 94.56 4 ILE B CA 1
ATOM 737 C C . ILE B 1 4 ? 2.725 -4.641 -11.984 1 94.56 4 ILE B C 1
ATOM 739 O O . ILE B 1 4 ? 2.275 -3.699 -12.641 1 94.56 4 ILE B O 1
ATOM 743 N N . ASP B 1 5 ? 2.115 -5.156 -10.953 1 97.88 5 ASP B N 1
ATOM 744 C CA . ASP B 1 5 ? 0.962 -4.512 -10.328 1 97.88 5 ASP B CA 1
ATOM 745 C C . ASP B 1 5 ? 1.393 -3.631 -9.164 1 97.88 5 ASP B C 1
ATOM 747 O O . ASP B 1 5 ? 2.234 -4.031 -8.352 1 97.88 5 ASP B O 1
ATOM 751 N N . THR B 1 6 ? 0.839 -2.455 -9.125 1 97.88 6 THR B N 1
ATOM 752 C CA . THR B 1 6 ? 1.148 -1.585 -7.992 1 97.88 6 THR B CA 1
ATOM 753 C C . THR B 1 6 ? -0.011 -0.635 -7.707 1 97.88 6 THR B C 1
ATOM 755 O O . THR B 1 6 ? -1.044 -0.689 -8.375 1 97.88 6 THR B O 1
ATOM 758 N N . THR B 1 7 ? 0.191 0.171 -6.629 1 98.62 7 THR B N 1
ATOM 759 C CA . THR B 1 7 ? -0.793 1.154 -6.188 1 98.62 7 THR B CA 1
ATOM 760 C C . THR B 1 7 ? -0.245 2.57 -6.34 1 98.62 7 THR B C 1
ATOM 762 O O . THR B 1 7 ? 0.923 2.824 -6.039 1 98.62 7 THR B O 1
ATOM 765 N N . ARG B 1 8 ? -1.087 3.465 -6.781 1 98.56 8 ARG B N 1
ATOM 766 C CA . ARG B 1 8 ? -0.755 4.883 -6.891 1 98.56 8 ARG B CA 1
ATOM 767 C C . ARG B 1 8 ? -1.857 5.75 -6.293 1 98.56 8 ARG B C 1
ATOM 769 O O . ARG B 1 8 ? -3.01 5.32 -6.195 1 98.56 8 ARG B O 1
ATOM 776 N N . VAL B 1 9 ? -1.418 6.957 -5.91 1 98.81 9 VAL B N 1
ATOM 777 C CA . VAL B 1 9 ? -2.43 7.91 -5.473 1 98.81 9 VAL B CA 1
ATOM 778 C C . VAL B 1 9 ? -3.061 8.594 -6.684 1 98.81 9 VAL B C 1
ATOM 780 O O . VAL B 1 9 ? -2.383 8.844 -7.684 1 98.81 9 VAL B O 1
ATOM 783 N N . ARG B 1 10 ? -4.375 8.828 -6.59 1 98.62 10 ARG B N 1
ATOM 784 C CA . ARG B 1 10 ? -5.059 9.578 -7.637 1 98.62 10 ARG B CA 1
ATOM 785 C C . ARG B 1 10 ? -4.719 11.062 -7.555 1 98.62 10 ARG B C 1
ATOM 787 O O . ARG B 1 10 ? -5.07 11.734 -6.582 1 98.62 10 ARG B O 1
ATOM 794 N N . GLN B 1 11 ? -4.191 11.555 -8.57 1 98.31 11 GLN B N 1
ATOM 795 C CA . GLN B 1 11 ? -3.734 12.945 -8.562 1 98.31 11 GLN B CA 1
ATOM 796 C C . GLN B 1 11 ? -4.91 13.906 -8.438 1 98.31 11 GLN B C 1
ATOM 798 O O . GLN B 1 11 ? -4.789 14.969 -7.816 1 98.31 11 GLN B O 1
ATOM 803 N N . GLY B 1 12 ? -5.996 13.477 -9.023 1 98.25 12 GLY B N 1
ATOM 804 C CA . GLY B 1 12 ? -7.184 14.297 -8.836 1 98.25 12 GLY B CA 1
ATOM 805 C C . GLY B 1 12 ? -7.57 14.461 -7.383 1 98.25 12 GLY B C 1
ATOM 806 O O . GLY B 1 12 ? -7.953 15.555 -6.957 1 98.25 12 GLY B O 1
ATOM 807 N N . TRP B 1 13 ? -7.422 13.414 -6.648 1 98.75 13 TRP B N 1
ATOM 808 C CA . TRP B 1 13 ? -7.723 13.484 -5.219 1 98.75 13 TRP B CA 1
ATOM 809 C C . TRP B 1 13 ? -6.707 14.359 -4.492 1 98.75 13 TRP B C 1
ATOM 811 O O . TRP B 1 13 ? -7.07 15.156 -3.627 1 98.75 13 TRP B O 1
ATOM 821 N N . VAL B 1 14 ? -5.438 14.211 -4.828 1 98.56 14 VAL B N 1
ATOM 822 C CA . VAL B 1 14 ? -4.379 15 -4.211 1 98.56 14 VAL B CA 1
ATOM 823 C C . VAL B 1 14 ? -4.645 16.484 -4.445 1 98.56 14 VAL B C 1
ATOM 825 O O . VAL B 1 14 ? -4.605 17.281 -3.506 1 98.56 14 VAL B O 1
ATOM 828 N N . ASP B 1 15 ? -4.996 16.797 -5.656 1 98.25 15 ASP B N 1
ATOM 829 C CA . ASP B 1 15 ? -5.23 18.188 -6.02 1 98.25 15 ASP B CA 1
ATOM 830 C C . ASP B 1 15 ? -6.406 18.766 -5.238 1 98.25 15 ASP B C 1
ATOM 832 O O . ASP B 1 15 ? -6.312 19.875 -4.695 1 98.25 15 ASP B O 1
ATOM 836 N N . LYS B 1 16 ? -7.441 18.031 -5.234 1 98.5 16 LYS B N 1
ATOM 837 C CA . LYS B 1 16 ? -8.625 18.469 -4.504 1 98.5 16 LYS B CA 1
ATOM 838 C C . LYS B 1 16 ? -8.32 18.656 -3.02 1 98.5 16 LYS B C 1
ATOM 840 O O . LYS B 1 16 ? -8.734 19.641 -2.414 1 98.5 16 LYS B O 1
ATOM 845 N N . THR B 1 17 ? -7.652 17.719 -2.457 1 98.69 17 THR B N 1
ATOM 846 C CA . THR B 1 17 ? -7.328 17.75 -1.036 1 98.69 17 THR B CA 1
ATOM 847 C C . THR B 1 17 ? -6.422 18.938 -0.716 1 98.69 17 THR B C 1
ATOM 849 O O . THR B 1 17 ? -6.629 19.641 0.279 1 98.69 17 THR B O 1
ATOM 852 N N . LEU B 1 18 ? -5.449 19.203 -1.567 1 98.12 18 LEU B N 1
ATOM 853 C CA . LEU B 1 18 ? -4.539 20.328 -1.352 1 98.12 18 LEU B CA 1
ATOM 854 C C . LEU B 1 18 ? -5.262 21.656 -1.521 1 98.12 18 LEU B C 1
ATOM 856 O O . LEU B 1 18 ? -4.953 22.625 -0.829 1 98.12 18 LEU B O 1
ATOM 860 N N . ASP B 1 19 ? -6.18 21.656 -2.473 1 98.25 19 ASP B N 1
ATOM 861 C CA . ASP B 1 19 ? -6.984 22.875 -2.645 1 98.25 19 ASP B CA 1
ATOM 862 C C . ASP B 1 19 ? -7.77 23.188 -1.376 1 98.25 19 ASP B C 1
ATOM 864 O O . ASP B 1 19 ? -7.906 24.359 -1.003 1 98.25 19 ASP B O 1
ATOM 868 N N . GLU B 1 20 ? -8.266 22.188 -0.757 1 98.31 20 GLU B N 1
ATOM 869 C CA . GLU B 1 20 ? -9.062 22.344 0.455 1 98.31 20 GLU B C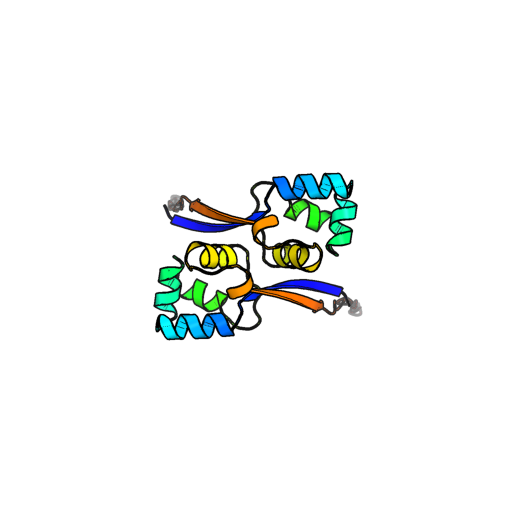A 1
ATOM 870 C C . GLU B 1 20 ? -8.18 22.719 1.648 1 98.31 20 GLU B C 1
ATOM 872 O O . GLU B 1 20 ? -8.547 23.578 2.451 1 98.31 20 GLU B O 1
ATOM 877 N N . LEU B 1 21 ? -7.031 22.125 1.743 1 98.19 21 LEU B N 1
ATOM 878 C CA . LEU B 1 21 ? -6.184 22.297 2.918 1 98.19 21 LEU B CA 1
ATOM 879 C C . LEU B 1 21 ? -5.289 23.516 2.77 1 98.19 21 LEU B C 1
ATOM 881 O O . LEU B 1 21 ? -4.809 24.062 3.766 1 98.19 21 LEU B O 1
ATOM 885 N N . GLY B 1 22 ? -5.008 23.797 1.57 1 97.88 22 GLY B N 1
ATOM 886 C CA . GLY B 1 22 ? -4.266 25.016 1.283 1 97.88 22 GLY B CA 1
ATOM 887 C C . GLY B 1 22 ? -2.783 24.781 1.074 1 97.88 22 GLY B C 1
ATOM 888 O O . GLY B 1 22 ? -2.158 25.422 0.23 1 97.88 22 GLY B O 1
ATOM 889 N N . THR B 1 23 ? -2.123 23.859 1.928 1 97.81 23 THR B N 1
ATOM 890 C CA . THR B 1 23 ? -0.687 23.625 1.81 1 97.81 23 THR B CA 1
ATOM 891 C C . THR B 1 23 ? -0.35 22.156 2.045 1 97.81 23 THR B C 1
ATOM 893 O O . THR B 1 23 ? -1.11 21.438 2.693 1 97.81 23 THR B O 1
ATOM 896 N N . VAL B 1 24 ? 0.83 21.812 1.511 1 98.25 24 VAL B N 1
ATOM 897 C CA . VAL B 1 24 ? 1.332 20.453 1.739 1 98.25 24 VAL B CA 1
ATOM 898 C C . VAL B 1 24 ? 1.617 20.266 3.227 1 98.25 24 VAL B C 1
ATOM 900 O O . VAL B 1 24 ? 1.446 19.156 3.756 1 98.25 24 VAL B O 1
ATOM 903 N N . THR B 1 25 ? 2.008 21.359 3.887 1 98.62 25 THR B N 1
ATOM 904 C CA . THR B 1 25 ? 2.271 21.297 5.32 1 98.62 25 THR B CA 1
ATOM 905 C C . THR B 1 25 ? 1.014 20.891 6.086 1 98.62 25 THR B C 1
ATOM 907 O O . THR B 1 25 ? 1.068 20.047 6.969 1 98.62 25 THR B O 1
ATOM 910 N N . ARG B 1 26 ? -0.098 21.438 5.754 1 98.69 26 ARG B N 1
ATOM 911 C CA . ARG B 1 26 ? -1.359 21.094 6.402 1 98.69 26 ARG B CA 1
ATOM 912 C C . ARG B 1 26 ? -1.783 19.656 6.059 1 98.69 26 ARG B C 1
ATOM 914 O O . ARG B 1 26 ? -2.352 18.953 6.898 1 98.69 26 ARG B O 1
ATOM 921 N N . PHE B 1 27 ? -1.517 19.281 4.879 1 98.88 27 PHE B N 1
ATOM 922 C CA . PHE B 1 27 ? -1.744 17.906 4.465 1 98.88 27 PHE B CA 1
ATOM 923 C C . PHE B 1 27 ? -0.938 16.938 5.324 1 98.88 27 PHE B C 1
ATOM 925 O O . PHE B 1 27 ? -1.478 15.953 5.836 1 98.88 27 PHE B O 1
ATOM 932 N N . ALA B 1 28 ? 0.302 17.234 5.484 1 98.81 28 ALA B N 1
ATOM 933 C CA . ALA B 1 28 ? 1.206 16.422 6.293 1 98.81 28 ALA B CA 1
ATOM 934 C C . ALA B 1 28 ? 0.73 16.344 7.738 1 98.81 28 ALA B C 1
ATOM 936 O O . ALA B 1 28 ? 0.771 15.273 8.359 1 98.81 28 ALA B O 1
ATOM 937 N N . GLU B 1 29 ? 0.287 17.453 8.195 1 98.25 29 GLU B N 1
ATOM 938 C CA . GLU B 1 29 ? -0.212 17.516 9.562 1 98.25 29 GLU B CA 1
ATOM 939 C C . GLU B 1 29 ? -1.419 16.594 9.75 1 98.25 29 GLU B C 1
ATOM 941 O O . GLU B 1 29 ? -1.521 15.898 10.758 1 98.25 29 GLU B O 1
ATOM 946 N N . LYS B 1 30 ? -2.258 16.609 8.773 1 98.06 30 LYS B N 1
ATOM 947 C CA . LYS B 1 30 ? -3.432 15.742 8.836 1 98.06 30 LYS B CA 1
ATOM 948 C C . LYS B 1 30 ? -3.029 14.266 8.812 1 98.06 30 LYS B C 1
ATOM 950 O O . LYS B 1 30 ? -3.674 13.438 9.453 1 98.06 30 LYS B O 1
ATOM 955 N N . LEU B 1 31 ? -1.987 13.945 8.164 1 98.31 31 LEU B N 1
ATOM 956 C CA . LEU B 1 31 ? -1.512 12.578 8.039 1 98.31 31 LEU B CA 1
ATOM 957 C C . LEU B 1 31 ? -0.671 12.18 9.25 1 98.31 31 LEU B C 1
ATOM 959 O O . LEU B 1 31 ? -0.396 11 9.461 1 98.31 31 LEU B O 1
ATOM 963 N N . GLY B 1 32 ? -0.234 13.133 9.938 1 97 32 GLY B N 1
ATOM 964 C CA . GLY B 1 32 ? 0.644 12.852 11.062 1 97 32 GLY B CA 1
ATOM 965 C C . GLY B 1 32 ? 2.059 12.508 10.641 1 97 32 GLY B C 1
ATOM 966 O O . GLY B 1 32 ? 2.707 11.664 11.266 1 97 32 GLY B O 1
ATOM 967 N N . VAL B 1 33 ? 2.527 13.117 9.57 1 97.75 33 VAL B N 1
ATOM 968 C CA . VAL B 1 33 ? 3.875 12.836 9.094 1 97.75 33 VAL B CA 1
ATOM 969 C C . VAL B 1 33 ? 4.602 14.141 8.789 1 97.75 33 VAL B C 1
ATOM 971 O O . VAL B 1 33 ? 3.975 15.195 8.688 1 97.75 33 VAL B O 1
ATOM 974 N N . PRO B 1 34 ? 5.965 14.047 8.734 1 97.81 34 PRO B N 1
ATOM 975 C CA . PRO B 1 34 ? 6.688 15.25 8.32 1 97.81 34 PRO B CA 1
ATOM 976 C C . PRO B 1 34 ? 6.305 15.719 6.922 1 97.81 34 PRO B C 1
ATOM 978 O O . PRO B 1 34 ? 6.008 14.891 6.051 1 97.81 34 PRO B O 1
ATOM 981 N N . THR B 1 35 ? 6.449 17.016 6.684 1 98.62 35 THR B N 1
ATOM 982 C CA . THR B 1 35 ? 6.09 17.625 5.406 1 98.62 35 THR B CA 1
ATOM 983 C C . THR B 1 35 ? 6.883 17 4.266 1 98.62 35 THR B C 1
ATOM 985 O O . THR B 1 35 ? 6.352 16.797 3.172 1 98.62 35 THR B O 1
ATOM 988 N N . SER B 1 36 ? 8.117 16.688 4.5 1 98.56 36 SER B N 1
ATOM 989 C CA . SER B 1 36 ? 8.953 16.078 3.469 1 98.56 36 SER B CA 1
ATOM 990 C C . SER B 1 36 ? 8.43 14.695 3.086 1 98.56 36 SER B C 1
ATOM 992 O O . SER B 1 36 ? 8.484 14.305 1.918 1 98.56 36 SER B O 1
ATOM 994 N N . THR B 1 37 ? 7.914 13.938 4.02 1 98 37 THR B N 1
ATOM 995 C CA . THR B 1 37 ? 7.328 12.617 3.787 1 98 37 THR B CA 1
ATOM 996 C C . THR B 1 37 ? 6.059 12.734 2.947 1 98 37 THR B C 1
ATOM 998 O O . THR B 1 37 ? 5.902 12.031 1.945 1 98 37 THR B O 1
ATOM 1001 N N . ALA B 1 38 ? 5.234 13.672 3.346 1 98.69 38 ALA B N 1
ATOM 1002 C CA . ALA B 1 38 ? 3.992 13.875 2.607 1 98.69 38 ALA B CA 1
ATOM 1003 C C . ALA B 1 38 ? 4.273 14.328 1.179 1 98.69 38 ALA B C 1
ATOM 1005 O O . ALA B 1 38 ? 3.625 13.875 0.235 1 98.69 38 ALA B O 1
ATOM 1006 N N . SER B 1 39 ? 5.215 15.219 1.021 1 98.56 39 SER B N 1
ATOM 1007 C CA . SER B 1 39 ? 5.551 15.758 -0.296 1 98.56 39 SER B CA 1
ATOM 1008 C C . SER B 1 39 ? 6.016 14.648 -1.237 1 98.56 39 SER B C 1
ATOM 1010 O O . SER B 1 39 ? 5.684 14.656 -2.426 1 98.56 39 SER B O 1
ATOM 1012 N N . ARG B 1 40 ? 6.742 13.719 -0.772 1 98.38 40 ARG B N 1
ATOM 1013 C CA . ARG B 1 40 ? 7.223 12.602 -1.58 1 98.38 40 ARG B CA 1
ATOM 1014 C C . ARG B 1 40 ? 6.086 11.648 -1.934 1 98.38 40 ARG B C 1
ATOM 1016 O O . ARG B 1 40 ? 6.047 11.102 -3.037 1 98.38 40 ARG B O 1
ATOM 1023 N N . TRP B 1 41 ? 5.203 11.516 -1.032 1 98.44 41 TRP B N 1
ATOM 1024 C CA . TRP B 1 41 ? 4.125 10.547 -1.207 1 98.44 41 TRP B CA 1
ATOM 1025 C C . TRP B 1 41 ? 3.189 10.977 -2.332 1 98.44 41 TRP B C 1
ATOM 1027 O O . TRP B 1 41 ? 2.648 10.133 -3.051 1 98.44 41 TRP B O 1
ATOM 1037 N N . ILE B 1 42 ? 3.059 12.211 -2.543 1 98.38 42 ILE B N 1
ATOM 1038 C CA . ILE B 1 42 ? 2.016 12.648 -3.463 1 98.38 42 ILE B CA 1
ATOM 1039 C C . ILE B 1 42 ? 2.641 13.039 -4.805 1 98.38 42 ILE B C 1
ATOM 1041 O O . ILE B 1 42 ? 1.962 13.578 -5.68 1 98.38 42 ILE B O 1
ATOM 1045 N N . GLU B 1 43 ? 3.955 12.812 -4.906 1 97.44 43 GLU B N 1
ATOM 1046 C CA . GLU B 1 43 ? 4.602 13.039 -6.191 1 97.44 43 GLU B CA 1
ATOM 1047 C C . GLU B 1 43 ? 3.977 12.18 -7.285 1 97.44 43 GLU B C 1
ATOM 1049 O O . GLU B 1 43 ? 3.785 10.977 -7.102 1 97.44 43 GLU B O 1
ATOM 1054 N N . PRO B 1 44 ? 3.639 12.797 -8.422 1 96.25 44 PRO B N 1
ATOM 1055 C CA . PRO B 1 44 ? 3.031 12.039 -9.523 1 96.25 44 PRO B CA 1
ATOM 1056 C C . PRO B 1 44 ? 3.904 10.883 -10 1 96.25 44 PRO B C 1
ATOM 1058 O O . PRO B 1 44 ? 5.125 11.031 -10.117 1 96.25 44 PRO B O 1
ATOM 1061 N N . GLY B 1 45 ? 3.295 9.758 -10.312 1 91.56 45 GLY B N 1
ATOM 1062 C CA . GLY B 1 45 ? 3.977 8.625 -10.922 1 91.56 45 GLY B CA 1
ATOM 1063 C C . GLY B 1 45 ? 4.645 7.719 -9.906 1 91.56 45 GLY B C 1
ATOM 1064 O O . GLY B 1 45 ? 5.156 6.656 -10.258 1 91.56 45 GLY B O 1
ATOM 1065 N N . LYS B 1 46 ? 4.645 8.109 -8.633 1 95.62 46 LYS B N 1
ATOM 1066 C CA . LYS B 1 46 ? 5.273 7.293 -7.602 1 95.62 46 LYS B CA 1
ATOM 1067 C C . LYS B 1 46 ? 4.301 6.246 -7.066 1 95.62 46 LYS B C 1
ATOM 1069 O O . LYS B 1 46 ? 3.09 6.477 -7.023 1 95.62 46 LYS B O 1
ATOM 1074 N N . ASP B 1 47 ? 4.891 5.172 -6.637 1 96.69 47 ASP B N 1
ATOM 1075 C CA . ASP B 1 47 ? 4.105 4.125 -5.996 1 96.69 47 ASP B CA 1
ATOM 1076 C C . ASP B 1 47 ? 3.705 4.527 -4.578 1 96.69 47 ASP B C 1
ATOM 1078 O O . ASP B 1 47 ? 4.496 5.129 -3.852 1 96.69 47 ASP B O 1
ATOM 1082 N N . ALA B 1 48 ? 2.482 4.203 -4.262 1 98.5 48 ALA B N 1
ATOM 1083 C CA . ALA B 1 48 ? 2.039 4.379 -2.879 1 98.5 48 ALA B CA 1
ATOM 1084 C C . ALA B 1 48 ? 2.398 3.166 -2.027 1 98.5 48 ALA B C 1
ATOM 1086 O O . ALA B 1 48 ? 1.958 2.049 -2.311 1 98.5 48 ALA B O 1
ATOM 1087 N N . ASN B 1 49 ? 3.148 3.377 -0.995 1 97.81 49 ASN B N 1
ATOM 1088 C CA . ASN B 1 49 ? 3.438 2.264 -0.097 1 97.81 49 ASN B CA 1
ATOM 1089 C C . ASN B 1 49 ? 2.352 2.098 0.961 1 97.81 49 ASN B C 1
ATOM 1091 O O . ASN B 1 49 ? 1.392 2.869 0.997 1 97.81 49 ASN B O 1
ATOM 1095 N N . GLY B 1 50 ? 2.488 1.093 1.739 1 98.12 50 GLY B N 1
ATOM 1096 C CA . GLY B 1 50 ? 1.463 0.738 2.707 1 98.12 50 GLY B CA 1
ATOM 1097 C C . GLY B 1 50 ? 1.261 1.795 3.777 1 98.12 50 GLY B C 1
ATOM 1098 O O . GLY B 1 50 ? 0.153 1.961 4.289 1 98.12 50 GLY B O 1
ATOM 1099 N N . ARG B 1 51 ? 2.355 2.49 4.121 1 97.69 51 ARG B N 1
ATOM 1100 C CA . ARG B 1 51 ? 2.244 3.557 5.113 1 97.69 51 ARG B CA 1
ATOM 1101 C C . ARG B 1 51 ? 1.43 4.727 4.574 1 97.69 51 ARG B C 1
ATOM 1103 O O . ARG B 1 51 ? 0.612 5.305 5.293 1 97.69 51 ARG B O 1
ATOM 1110 N N . PHE B 1 52 ? 1.666 5.07 3.332 1 98.88 52 PHE B N 1
ATOM 1111 C CA . PHE B 1 52 ? 0.912 6.156 2.715 1 98.88 52 PHE B CA 1
ATOM 1112 C C . PHE B 1 52 ? -0.566 5.797 2.613 1 98.88 52 PHE B C 1
ATOM 1114 O O . PHE B 1 52 ? -1.429 6.578 3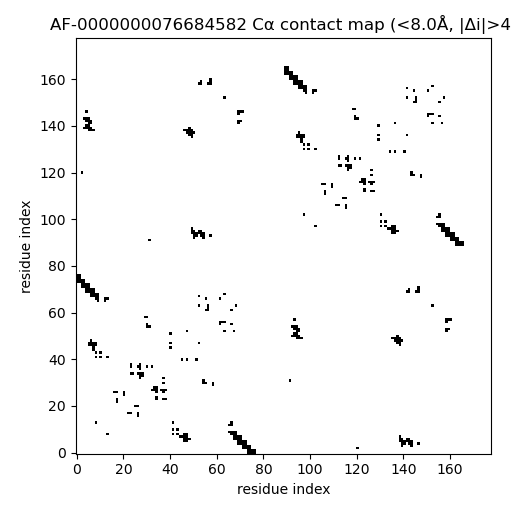.021 1 98.88 52 PHE B O 1
ATOM 1121 N N . VAL B 1 53 ? -0.845 4.586 2.16 1 98.88 53 VAL B N 1
ATOM 1122 C CA . VAL B 1 53 ? -2.225 4.125 2.047 1 98.88 53 VAL B CA 1
ATOM 1123 C C . VAL B 1 53 ? -2.889 4.137 3.422 1 98.88 53 VAL B C 1
ATOM 1125 O O . VAL B 1 53 ? -3.988 4.672 3.584 1 98.88 53 VAL B O 1
ATOM 1128 N N . GLY B 1 54 ? -2.188 3.629 4.379 1 98.75 54 GLY B N 1
ATOM 1129 C CA . GLY B 1 54 ? -2.723 3.604 5.73 1 98.75 54 GLY B CA 1
ATOM 1130 C C . GLY B 1 54 ? -2.975 4.988 6.301 1 98.75 54 GLY B C 1
ATOM 1131 O O . GLY B 1 54 ? -4.008 5.227 6.926 1 98.75 54 GLY B O 1
ATOM 1132 N N . ALA B 1 55 ? -2.049 5.883 6.113 1 98.75 55 ALA B N 1
ATOM 1133 C CA . ALA B 1 55 ? -2.168 7.242 6.637 1 98.75 55 ALA B CA 1
A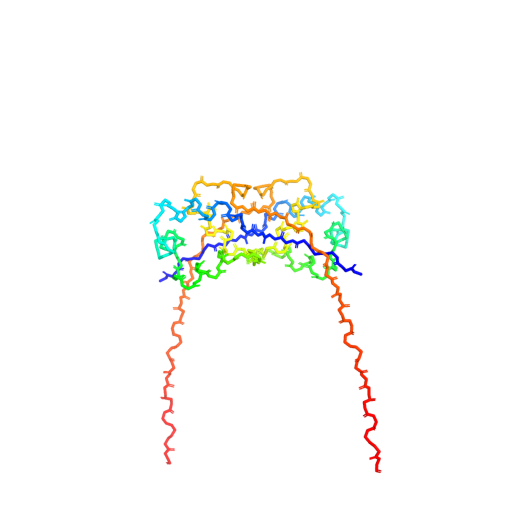TOM 1134 C C . ALA B 1 55 ? -3.373 7.957 6.031 1 98.75 55 ALA B C 1
ATOM 1136 O O . ALA B 1 55 ? -4.121 8.641 6.742 1 98.75 55 ALA B O 1
ATOM 1137 N N . VAL B 1 56 ? -3.559 7.766 4.77 1 98.81 56 VAL B N 1
ATOM 1138 C CA . VAL B 1 56 ? -4.668 8.445 4.109 1 98.81 56 VAL B CA 1
ATOM 1139 C C . VAL B 1 56 ? -5.996 7.871 4.602 1 98.81 56 VAL B C 1
ATOM 1141 O O . VAL B 1 56 ? -6.883 8.617 5.02 1 98.81 56 VAL B O 1
ATOM 1144 N N . LEU B 1 57 ? -6.098 6.613 4.602 1 98.81 57 LEU B N 1
ATOM 1145 C CA . LEU B 1 57 ? -7.387 5.988 4.879 1 98.81 57 LEU B CA 1
ATOM 1146 C C . LEU B 1 57 ? -7.75 6.125 6.352 1 98.81 57 LEU B C 1
ATOM 1148 O O . LEU B 1 57 ? -8.93 6.129 6.703 1 98.81 57 LEU B O 1
ATOM 1152 N N . ASN B 1 58 ? -6.75 6.312 7.188 1 98.56 58 ASN B N 1
ATOM 1153 C CA . ASN B 1 58 ? -7.02 6.469 8.609 1 98.56 58 ASN B CA 1
ATOM 1154 C C . ASN B 1 58 ? -7.324 7.922 8.969 1 98.56 58 ASN B C 1
ATOM 1156 O O . ASN B 1 58 ? -7.895 8.203 10.023 1 98.56 58 ASN B O 1
ATOM 1160 N N . ASN B 1 59 ? -6.941 8.836 8.133 1 98.5 59 ASN B N 1
ATOM 1161 C CA . ASN B 1 59 ? -6.988 10.227 8.57 1 98.5 59 ASN B CA 1
ATOM 1162 C C . ASN B 1 59 ? -7.895 11.07 7.672 1 98.5 59 ASN B C 1
ATOM 1164 O O . ASN B 1 59 ? -8.195 12.219 7.988 1 98.5 59 ASN B O 1
ATOM 1168 N N . PHE B 1 60 ? -8.297 10.539 6.535 1 98.56 60 PHE B N 1
ATOM 1169 C CA . PHE B 1 60 ? -9.266 11.172 5.652 1 98.56 60 PHE B CA 1
ATOM 1170 C C . PHE B 1 60 ? -10.523 10.312 5.531 1 98.56 60 PHE B C 1
ATOM 1172 O O . PHE B 1 60 ? -10.445 9.086 5.559 1 98.56 60 PHE B O 1
ATOM 1179 N N . PRO B 1 61 ? -11.703 10.984 5.398 1 98.12 61 PRO B N 1
ATOM 1180 C CA . PRO B 1 61 ? -12.945 10.227 5.234 1 98.12 61 PRO B CA 1
ATOM 1181 C C . PRO B 1 61 ? -13.164 9.758 3.799 1 98.12 61 PRO B C 1
ATOM 1183 O O . PRO B 1 61 ? -14.141 10.156 3.154 1 98.12 61 PRO B O 1
ATOM 1186 N N . VAL B 1 62 ? -12.305 8.875 3.34 1 98.5 62 VAL B N 1
ATOM 1187 C CA . VAL B 1 62 ? -12.375 8.352 1.98 1 98.5 62 VAL B CA 1
ATOM 1188 C C . VAL B 1 62 ? -12.188 6.836 2 1 98.5 62 VAL B C 1
ATOM 1190 O O . VAL B 1 62 ? -11.656 6.285 2.967 1 98.5 62 VAL B O 1
ATOM 1193 N N . GLU B 1 63 ? -12.695 6.281 0.972 1 98.5 63 GLU B N 1
ATOM 1194 C CA . GLU B 1 63 ? -12.43 4.867 0.726 1 98.5 63 GLU B CA 1
ATOM 1195 C C . GLU B 1 63 ? -11.242 4.684 -0.216 1 98.5 63 GLU B C 1
ATOM 1197 O O . GLU B 1 63 ? -10.805 5.637 -0.863 1 98.5 63 GLU B O 1
ATOM 1202 N N . PHE B 1 64 ? -10.727 3.506 -0.286 1 98.88 64 PHE B N 1
ATOM 1203 C CA . PHE B 1 64 ? -9.531 3.211 -1.065 1 98.88 64 PHE B CA 1
ATOM 1204 C C . PHE B 1 64 ? -9.656 3.766 -2.48 1 98.88 64 PHE B C 1
ATOM 1206 O O . PHE B 1 64 ? -8.789 4.512 -2.938 1 98.88 64 PHE B O 1
ATOM 1213 N N . ASP B 1 65 ? -10.789 3.508 -3.104 1 98.56 65 ASP B N 1
ATOM 1214 C CA . ASP B 1 65 ? -10.93 3.822 -4.52 1 98.56 65 ASP B CA 1
ATOM 1215 C C . ASP B 1 65 ? -11.141 5.32 -4.73 1 98.56 65 ASP B C 1
ATOM 1217 O O . ASP B 1 65 ? -11.055 5.812 -5.855 1 98.56 65 ASP B O 1
ATOM 1221 N N . ASP B 1 66 ? -11.383 6.055 -3.674 1 98.56 66 ASP B N 1
ATOM 1222 C CA . ASP B 1 66 ? -11.492 7.508 -3.781 1 98.56 66 ASP B CA 1
ATOM 1223 C C . ASP B 1 66 ? -10.125 8.148 -3.959 1 98.56 66 ASP B C 1
ATOM 1225 O O . ASP B 1 66 ? -9.984 9.133 -4.688 1 98.56 66 ASP B O 1
ATOM 1229 N N . ALA B 1 67 ? -9.086 7.492 -3.338 1 98.81 67 ALA B N 1
ATOM 1230 C CA . ALA B 1 67 ? -7.805 8.18 -3.217 1 98.81 67 ALA B CA 1
ATOM 1231 C C . ALA B 1 67 ? -6.703 7.426 -3.955 1 98.81 67 ALA B C 1
ATOM 1233 O O . ALA B 1 67 ? -5.664 7.996 -4.289 1 98.81 67 ALA B O 1
ATOM 1234 N N . PHE B 1 68 ? -6.961 6.18 -4.211 1 98.88 68 PHE B N 1
ATOM 1235 C CA . PHE B 1 68 ? -5.91 5.359 -4.797 1 98.88 68 PHE B CA 1
ATOM 1236 C C . PHE B 1 68 ? -6.43 4.59 -6.004 1 98.88 68 PHE B C 1
ATOM 1238 O O . PHE B 1 68 ? -7.641 4.465 -6.191 1 98.88 68 PHE B O 1
ATOM 1245 N N . VAL B 1 69 ? -5.473 4.133 -6.766 1 98.56 69 VAL B N 1
ATOM 1246 C CA . VAL B 1 69 ? -5.758 3.322 -7.945 1 98.56 69 VAL B CA 1
ATOM 1247 C C . VAL B 1 69 ? -4.695 2.234 -8.094 1 98.56 69 VAL B C 1
ATOM 1249 O O . VAL B 1 69 ? -3.516 2.469 -7.812 1 98.56 69 VAL B O 1
ATOM 1252 N N . THR B 1 70 ? -5.059 1.048 -8.469 1 98.62 70 THR B N 1
ATOM 1253 C CA . THR B 1 70 ? -4.109 -0.01 -8.789 1 98.62 70 THR B CA 1
ATOM 1254 C C . THR B 1 70 ? -3.822 -0.048 -10.289 1 98.62 70 THR B C 1
ATOM 1256 O O . THR B 1 70 ? -4.738 0.079 -11.102 1 98.62 70 THR B O 1
ATOM 1259 N N . VAL B 1 71 ? -2.482 -0.154 -10.539 1 97.31 71 VAL B N 1
ATOM 1260 C CA . VAL B 1 71 ? -2.076 -0.098 -11.938 1 97.31 71 VAL B CA 1
ATOM 1261 C C . VAL B 1 71 ? -1.234 -1.325 -12.281 1 97.31 71 VAL B C 1
ATOM 1263 O O . VAL B 1 71 ? -0.574 -1.896 -11.414 1 97.31 71 VAL B O 1
ATOM 1266 N N . ARG B 1 72 ? -1.352 -1.769 -13.523 1 96.19 72 ARG B N 1
ATOM 1267 C CA . ARG B 1 72 ? -0.49 -2.795 -14.102 1 96.19 72 ARG B CA 1
ATOM 1268 C C . ARG B 1 72 ? 0.505 -2.189 -15.086 1 96.19 72 ARG B C 1
ATOM 1270 O O . ARG B 1 72 ? 0.108 -1.558 -16.062 1 96.19 72 ARG B O 1
ATOM 1277 N N . GLU B 1 73 ? 1.778 -2.305 -14.727 1 92.94 73 GLU B N 1
ATOM 1278 C CA . GLU B 1 73 ? 2.812 -1.721 -15.578 1 92.94 73 GLU B CA 1
ATOM 1279 C C . GLU B 1 73 ? 3.688 -2.803 -16.203 1 92.94 73 GLU B C 1
ATOM 1281 O O . GLU B 1 73 ? 3.969 -3.824 -15.57 1 92.94 73 GLU B O 1
ATOM 1286 N N . GLU B 1 74 ? 4.051 -2.645 -17.453 1 89.94 74 GLU B N 1
ATOM 1287 C CA . GLU B 1 74 ? 5.012 -3.523 -18.125 1 89.94 74 GLU B CA 1
ATOM 1288 C C . GLU B 1 74 ? 6.434 -2.99 -17.984 1 89.94 74 GLU B C 1
ATOM 1290 O O . GLU B 1 74 ? 6.699 -1.824 -18.281 1 89.94 74 GLU B O 1
ATOM 1295 N N . VAL B 1 75 ? 7.227 -3.773 -17.312 1 82.69 75 VAL B N 1
ATOM 1296 C CA . VAL B 1 75 ? 8.609 -3.346 -17.109 1 82.69 75 VAL B CA 1
ATOM 1297 C C . VAL B 1 75 ? 9.539 -4.176 -17.984 1 82.69 75 VAL B C 1
ATOM 1299 O O . VAL B 1 75 ? 9.32 -5.375 -18.188 1 82.69 75 VAL B O 1
ATOM 1302 N N . GLN B 1 76 ? 10.398 -3.492 -18.703 1 80.94 76 GLN B N 1
ATOM 1303 C CA . GLN B 1 76 ? 11.406 -4.18 -19.516 1 80.94 76 GLN B CA 1
ATOM 1304 C C . GLN B 1 76 ? 12.617 -4.566 -18.672 1 80.94 76 GLN B C 1
ATOM 1306 O O . GLN B 1 76 ? 13.164 -3.732 -17.953 1 80.94 76 GLN B O 1
ATOM 1311 N N . VAL B 1 77 ? 12.719 -5.777 -18.438 1 69.25 77 VAL B N 1
ATOM 1312 C CA . VAL B 1 77 ? 13.891 -6.191 -17.672 1 69.25 77 VAL B CA 1
ATOM 1313 C C . VAL B 1 77 ? 15.117 -6.203 -18.578 1 69.25 77 VAL B C 1
ATOM 1315 O O . VAL B 1 77 ? 15.141 -6.898 -19.609 1 69.25 77 VAL B O 1
ATOM 1318 N N . GLU B 1 78 ? 15.852 -5.074 -18.391 1 69.38 78 GLU B N 1
ATOM 1319 C CA . GLU B 1 78 ? 17.062 -5.113 -19.188 1 69.38 78 GLU B CA 1
ATOM 1320 C C . GLU B 1 78 ? 18.109 -6.055 -18.594 1 69.38 78 GLU B C 1
ATOM 1322 O O . GLU B 1 78 ? 18.406 -5.977 -17.391 1 69.38 78 GLU B O 1
ATOM 1327 N N . ARG B 1 79 ? 18.266 -7.148 -19.109 1 65.81 79 ARG B N 1
ATOM 1328 C CA . ARG B 1 79 ? 19.328 -8.055 -18.703 1 65.81 79 ARG B CA 1
ATOM 1329 C C . ARG B 1 79 ? 20.703 -7.441 -18.984 1 65.81 79 ARG B C 1
ATOM 1331 O O . ARG B 1 79 ? 20.938 -6.906 -20.062 1 65.81 79 ARG B O 1
ATOM 1338 N N . VAL B 1 80 ? 21.109 -6.707 -17.922 1 59.47 80 VAL B N 1
ATOM 1339 C CA . VAL B 1 80 ? 22.469 -6.191 -18.078 1 59.47 80 VAL B CA 1
ATOM 1340 C C . VAL B 1 80 ? 23.422 -7.34 -18.375 1 59.47 80 VAL B C 1
ATOM 1342 O O . VAL B 1 80 ? 23.531 -8.297 -17.609 1 59.47 80 VAL B O 1
ATOM 1345 N N . ARG B 1 81 ? 23.734 -7.633 -19.562 1 60.38 81 ARG B N 1
ATOM 1346 C CA . ARG B 1 81 ? 24.781 -8.562 -20 1 60.38 81 ARG B CA 1
ATOM 1347 C C . ARG B 1 81 ? 26.156 -8.078 -19.562 1 60.38 81 ARG B C 1
ATOM 1349 O O . ARG B 1 81 ? 26.484 -6.902 -19.75 1 60.38 81 ARG B O 1
ATOM 1356 N N . MET B 1 82 ? 26.531 -8.562 -18.469 1 56.56 82 MET B N 1
ATOM 1357 C CA . MET B 1 82 ? 27.906 -8.25 -18.094 1 56.56 82 MET B CA 1
ATOM 1358 C C . MET B 1 82 ? 28.906 -8.797 -19.109 1 56.56 82 MET B C 1
ATOM 1360 O O . MET B 1 82 ? 28.797 -9.953 -19.531 1 56.56 82 MET B O 1
ATOM 1364 N N . ARG B 1 83 ? 29.422 -7.934 -19.922 1 55.56 83 ARG B N 1
ATOM 1365 C CA . ARG B 1 83 ? 30.5 -8.281 -20.844 1 55.56 83 ARG B CA 1
ATOM 1366 C C . ARG B 1 83 ? 31.844 -8.328 -20.109 1 55.56 83 ARG B C 1
ATOM 1368 O O . ARG B 1 83 ? 32.156 -7.445 -19.312 1 55.56 83 ARG B O 1
ATOM 1375 N N . ARG B 1 84 ? 32.312 -9.445 -19.969 1 55.22 84 ARG B N 1
ATOM 1376 C CA . ARG B 1 84 ? 33.656 -9.672 -19.438 1 55.22 84 ARG B CA 1
ATOM 1377 C C . ARG B 1 84 ? 34.719 -9 -20.312 1 55.22 84 ARG B C 1
ATOM 1379 O O . ARG B 1 84 ? 34.781 -9.266 -21.5 1 55.22 84 ARG B O 1
ATOM 1386 N N . ARG B 1 85 ? 35.062 -7.727 -19.906 1 48.78 85 ARG B N 1
ATOM 1387 C CA . ARG B 1 85 ? 36.25 -7.16 -20.578 1 48.78 85 ARG B CA 1
ATOM 1388 C C . ARG B 1 85 ? 37.5 -7.922 -20.188 1 48.78 85 ARG B C 1
ATOM 1390 O O . ARG B 1 85 ? 37.875 -7.965 -19.016 1 48.78 85 ARG B O 1
ATOM 1397 N N . ARG B 1 86 ? 37.969 -8.82 -20.984 1 49.81 86 ARG B N 1
ATOM 1398 C CA . ARG B 1 86 ? 39.25 -9.484 -20.812 1 49.81 86 ARG B CA 1
ATOM 1399 C C . ARG B 1 86 ? 40.406 -8.492 -20.906 1 49.81 86 ARG B C 1
ATOM 1401 O O . ARG B 1 86 ? 40.562 -7.82 -21.938 1 49.81 86 ARG B O 1
ATOM 1408 N N . VAL B 1 87 ? 40.781 -7.797 -19.812 1 54.28 87 VAL B N 1
ATOM 1409 C CA . VAL B 1 87 ? 41.969 -6.953 -19.812 1 54.28 87 VAL B CA 1
ATOM 1410 C C . VAL B 1 87 ? 43.219 -7.805 -20.047 1 54.28 87 VAL B C 1
ATOM 1412 O O . VAL B 1 87 ? 43.375 -8.836 -19.406 1 54.28 87 VAL B O 1
ATOM 1415 N N . ALA B 1 88 ? 43.906 -7.695 -21.266 1 54.16 88 ALA B N 1
ATOM 1416 C CA . ALA B 1 88 ? 45.156 -8.352 -21.625 1 54.16 88 ALA B CA 1
ATOM 1417 C C . ALA B 1 88 ? 46.188 -8.242 -20.5 1 54.16 88 ALA B C 1
ATOM 1419 O O . ALA B 1 88 ? 46.312 -7.184 -19.891 1 54.16 88 ALA B O 1
ATOM 1420 N N . ALA B 1 89 ? 46.844 -9.531 -20.125 1 37 89 ALA B N 1
ATOM 1421 C CA . ALA B 1 89 ? 47.938 -9.5 -19.172 1 37 89 ALA B CA 1
ATOM 1422 C C . ALA B 1 89 ? 49.062 -8.617 -19.672 1 37 89 ALA B C 1
ATOM 1424 O O . ALA B 1 89 ? 49.281 -8.5 -20.891 1 37 89 ALA B O 1
#